Protein AF-A0A1L7LM04-F1 (afdb_monomer)

InterPro domains:
  IPR011664 Abortive infection system protein AbiD/AbiF-like [PF07751] (41-136)

Radius of gyration: 25.48 Å; Cα contacts (8 Å, |Δi|>4): 102; chains: 1; bounding box: 63×47×63 Å

pLDDT: mean 82.54, std 14.9, range [36.03, 97.0]

Structure (mmCIF, N/CA/C/O backbone):
data_AF-A0A1L7LM04-F1
#
_entry.id   AF-A0A1L7LM04-F1
#
loop_
_atom_site.group_PDB
_atom_site.id
_atom_site.type_symbol
_atom_site.label_atom_id
_atom_site.label_alt_id
_atom_site.label_comp_id
_atom_site.label_asym_id
_atom_site.label_entity_id
_atom_site.label_seq_id
_atom_site.pdbx_PDB_ins_code
_atom_site.Cartn_x
_atom_site.Cartn_y
_atom_site.Cartn_z
_atom_site.occupancy
_atom_site.B_iso_or_equiv
_atom_site.auth_seq_id
_atom_site.auth_comp_id
_atom_site.auth_asym_id
_atom_site.auth_atom_id
_atom_site.pdbx_PDB_model_num
ATOM 1 N N . MET A 1 1 ? -11.039 36.837 11.132 1.00 36.03 1 MET A N 1
ATOM 2 C CA . MET A 1 1 ? -10.285 35.702 11.706 1.00 36.03 1 MET A CA 1
ATOM 3 C C . MET A 1 1 ? -10.545 34.476 10.848 1.00 36.03 1 MET A C 1
ATOM 5 O O . MET A 1 1 ? -11.698 34.088 10.719 1.00 36.03 1 MET A O 1
ATOM 9 N N . ARG A 1 2 ? -9.521 33.921 10.189 1.00 37.16 2 ARG A N 1
ATOM 10 C CA . ARG A 1 2 ? -9.636 32.608 9.537 1.00 37.16 2 ARG A CA 1
ATOM 11 C C . ARG A 1 2 ? -9.639 31.573 10.662 1.00 37.16 2 ARG A C 1
ATOM 13 O O . ARG A 1 2 ? -8.704 31.581 11.455 1.00 37.16 2 ARG A O 1
ATOM 20 N N . GLN A 1 3 ? -10.694 30.768 10.778 1.00 43.16 3 GLN A N 1
ATOM 21 C CA . GLN A 1 3 ? -10.672 29.603 11.661 1.00 43.16 3 GLN A CA 1
ATOM 22 C C . GLN A 1 3 ? -9.529 28.705 11.190 1.00 43.16 3 GLN A C 1
ATOM 24 O O . GLN A 1 3 ? -9.528 28.260 10.040 1.00 43.16 3 GLN A O 1
ATOM 29 N N . ASP A 1 4 ? -8.532 28.517 12.050 1.00 47.06 4 ASP A N 1
ATOM 30 C CA . ASP A 1 4 ? -7.515 27.499 11.851 1.00 47.06 4 ASP A CA 1
ATOM 31 C C . ASP A 1 4 ? -8.221 26.142 11.900 1.00 47.06 4 ASP A C 1
ATOM 33 O O . ASP A 1 4 ? -8.680 25.687 12.942 1.00 47.06 4 ASP A O 1
ATOM 37 N N . ASN A 1 5 ? -8.404 25.554 10.723 1.00 52.97 5 ASN A N 1
ATOM 38 C CA . ASN A 1 5 ? -9.072 24.274 10.522 1.00 52.97 5 ASN A CA 1
ATOM 39 C C . ASN A 1 5 ? -8.042 23.131 10.605 1.00 52.97 5 ASN A C 1
ATOM 41 O O . ASN A 1 5 ? -8.142 22.134 9.882 1.00 52.97 5 ASN A O 1
ATOM 45 N N . SER A 1 6 ? -7.003 23.297 11.433 1.00 57.44 6 SER A N 1
ATOM 46 C CA . SER A 1 6 ? -6.011 22.265 11.698 1.00 57.44 6 SER A CA 1
ATOM 47 C C . SER A 1 6 ? -6.709 21.117 12.432 1.00 57.44 6 SER A C 1
ATOM 49 O O . SER A 1 6 ? -7.033 21.178 13.615 1.00 57.44 6 SER A O 1
ATOM 51 N N . LYS A 1 7 ? -7.040 20.051 11.691 1.00 58.41 7 LYS A N 1
ATOM 52 C CA . LYS A 1 7 ? -7.553 18.817 12.293 1.00 58.41 7 LYS A CA 1
ATOM 53 C C . LYS A 1 7 ? -6.490 18.297 13.255 1.00 58.41 7 LYS A C 1
ATOM 55 O O . LYS A 1 7 ? -5.449 17.818 12.812 1.00 58.41 7 LYS A O 1
ATOM 60 N N . GLU A 1 8 ? -6.776 18.406 14.547 1.00 71.44 8 GLU A N 1
ATOM 61 C CA . GLU A 1 8 ? -5.930 17.904 15.625 1.00 71.44 8 GLU A CA 1
ATOM 62 C C . GLU A 1 8 ? -5.569 16.430 15.377 1.00 71.44 8 GLU A C 1
ATOM 64 O O . GLU A 1 8 ? -6.428 15.621 14.997 1.00 71.44 8 GLU A O 1
ATOM 69 N N . LEU A 1 9 ? -4.294 16.079 15.576 1.00 74.56 9 LEU A N 1
ATOM 70 C CA . LEU A 1 9 ? -3.850 14.693 15.499 1.00 74.56 9 LEU A CA 1
ATOM 71 C C . LEU A 1 9 ? -4.550 13.910 16.616 1.00 74.56 9 LEU A C 1
ATOM 73 O O . LEU A 1 9 ? -4.388 14.198 17.800 1.00 74.56 9 LEU A O 1
ATOM 77 N N . LEU A 1 10 ? -5.372 12.937 16.239 1.00 82.75 10 LEU A N 1
ATOM 78 C CA . LEU A 1 10 ? -6.144 12.167 17.207 1.00 82.75 10 LEU A CA 1
ATOM 79 C C . LEU A 1 10 ? -5.242 11.136 17.880 1.00 82.75 10 LEU A C 1
ATOM 81 O O . LEU A 1 10 ? -4.487 10.434 17.207 1.00 82.75 10 LEU A O 1
ATOM 85 N N . SER A 1 11 ? -5.365 11.013 19.201 1.00 90.50 11 SER A N 1
ATOM 86 C CA . SER A 1 11 ? -4.754 9.909 19.939 1.00 90.50 11 SER A CA 1
ATOM 87 C C . SER A 1 11 ? -5.371 8.573 19.520 1.00 90.50 11 SER A C 1
ATOM 89 O O . SER A 1 11 ? -6.517 8.522 19.068 1.00 90.50 11 SER A O 1
ATOM 91 N N . TYR A 1 12 ? -4.647 7.468 19.719 1.00 91.00 12 TYR A N 1
ATOM 92 C CA . TYR A 1 12 ? -5.181 6.137 19.415 1.00 91.00 12 TYR A CA 1
ATOM 93 C C . TYR A 1 12 ? -6.468 5.824 20.191 1.00 91.00 12 TYR A C 1
ATOM 95 O O . TYR A 1 12 ? -7.359 5.197 19.634 1.00 91.00 12 TYR A O 1
ATOM 103 N N . ASN A 1 13 ? -6.629 6.338 21.416 1.00 92.88 13 ASN A N 1
ATOM 104 C CA . ASN A 1 13 ? -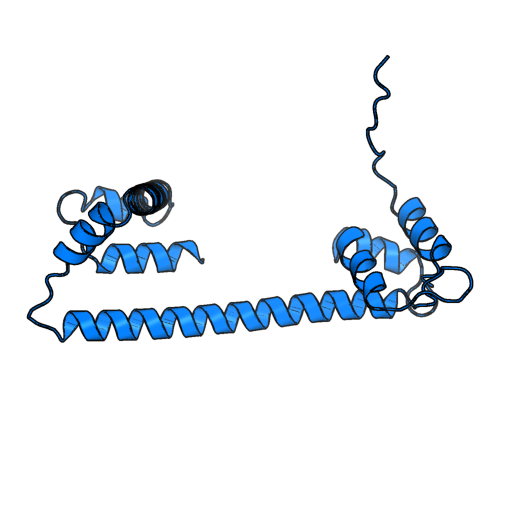7.893 6.238 22.158 1.00 92.88 13 ASN A CA 1
ATOM 105 C C . ASN A 1 13 ? -9.050 6.908 21.399 1.00 92.88 13 ASN A C 1
ATOM 107 O O . ASN A 1 13 ? -10.040 6.247 21.105 1.00 92.88 13 ASN A O 1
ATOM 111 N N . LYS A 1 14 ? -8.873 8.167 20.964 1.00 93.69 14 LYS A N 1
ATOM 112 C CA . LYS A 1 14 ? -9.876 8.884 20.155 1.00 93.69 14 LYS A CA 1
ATOM 113 C C . LYS A 1 14 ? -10.166 8.173 18.823 1.00 93.69 14 LYS A C 1
ATOM 115 O O . LYS A 1 14 ? -11.244 8.335 18.255 1.00 93.69 14 LYS A O 1
ATOM 120 N N . LEU A 1 15 ? -9.198 7.439 18.267 1.00 93.62 15 LEU A N 1
ATOM 121 C CA . LEU A 1 15 ? -9.395 6.660 17.041 1.00 93.62 15 LEU A CA 1
ATOM 122 C C . LEU A 1 15 ? -10.243 5.410 17.285 1.00 93.62 15 LEU A C 1
ATOM 124 O O . LEU A 1 15 ? -11.121 5.139 16.474 1.00 93.62 15 LEU A O 1
ATOM 128 N N . ILE A 1 16 ? -10.016 4.696 18.388 1.00 95.62 16 ILE A N 1
ATOM 129 C CA . ILE A 1 16 ? -10.835 3.547 18.796 1.00 95.62 16 ILE A CA 1
ATOM 130 C C . ILE A 1 16 ? -12.274 3.982 19.085 1.00 95.62 16 ILE A C 1
ATOM 132 O O . ILE A 1 16 ? -13.193 3.413 18.505 1.00 95.62 16 ILE A O 1
ATOM 136 N N . GLU A 1 17 ? -12.467 5.058 19.854 1.00 95.00 17 GLU A N 1
ATOM 137 C CA . GLU A 1 17 ? -13.794 5.640 20.124 1.00 95.00 17 GLU A CA 1
ATOM 138 C C . GLU A 1 17 ? -14.541 5.956 18.820 1.00 95.00 17 GLU A C 1
ATOM 140 O O . GLU A 1 17 ? -15.685 5.558 18.626 1.00 95.00 17 GLU A O 1
ATOM 145 N N . LYS A 1 18 ? -13.860 6.579 17.849 1.00 94.19 18 LYS A N 1
ATOM 146 C CA . LYS A 1 18 ? -14.455 6.861 16.534 1.00 94.19 18 LYS A CA 1
ATOM 147 C C . LYS A 1 18 ? -14.845 5.618 15.747 1.00 94.19 18 LYS A C 1
ATOM 149 O O . LYS A 1 18 ? -15.742 5.703 14.909 1.00 94.19 18 LYS A O 1
ATOM 154 N N . MET A 1 19 ? -14.126 4.512 15.920 1.00 94.94 19 MET A N 1
ATOM 155 C CA . MET A 1 19 ? -14.458 3.242 15.274 1.00 94.94 19 MET A CA 1
ATOM 156 C C . MET A 1 19 ? -15.700 2.635 15.926 1.00 94.94 19 MET A C 1
ATOM 158 O O . MET A 1 19 ? -16.622 2.252 15.204 1.00 94.94 19 MET A O 1
ATOM 162 N N . ASP A 1 20 ? -15.777 2.654 17.252 1.00 95.56 20 ASP A N 1
ATOM 163 C CA . ASP A 1 20 ? -16.944 2.167 17.988 1.00 95.56 20 ASP A CA 1
ATOM 164 C C . ASP A 1 20 ? -18.208 2.999 17.693 1.00 95.56 20 ASP A C 1
ATOM 166 O O . ASP A 1 20 ? -19.266 2.457 17.349 1.00 95.56 20 ASP A O 1
ATOM 170 N N . ASP A 1 21 ? -18.078 4.331 17.645 1.00 95.25 21 ASP A N 1
ATOM 171 C CA . ASP A 1 21 ? -19.168 5.260 17.319 1.00 95.25 21 ASP A CA 1
ATOM 172 C C . ASP A 1 21 ? -19.854 4.922 15.988 1.00 95.25 21 ASP A C 1
ATOM 174 O O . ASP A 1 21 ? -21.085 4.974 15.867 1.00 95.25 21 ASP A O 1
ATOM 178 N N . ILE A 1 22 ? -19.068 4.525 14.982 1.00 94.88 22 ILE A N 1
ATOM 179 C CA . ILE A 1 22 ? -19.571 4.159 13.651 1.00 94.88 22 ILE A CA 1
ATOM 180 C C . ILE A 1 22 ? -19.952 2.676 13.530 1.00 94.88 22 ILE A C 1
ATOM 182 O O . ILE A 1 22 ? -20.340 2.236 12.445 1.00 94.88 22 ILE A O 1
ATOM 186 N N . GLY A 1 23 ? -19.898 1.919 14.627 1.00 96.00 23 GLY A N 1
ATOM 187 C CA . GLY A 1 23 ? -20.281 0.511 14.707 1.00 96.00 23 GLY A CA 1
ATOM 188 C C . GLY A 1 23 ? -19.210 -0.447 14.206 1.00 96.00 23 GLY A C 1
ATOM 189 O O . GLY A 1 23 ? -19.539 -1.382 13.475 1.00 96.00 23 GLY A O 1
ATOM 190 N N . ILE A 1 24 ? -17.948 -0.185 14.540 1.00 97.00 24 ILE A N 1
ATOM 191 C CA . ILE A 1 24 ? -16.858 -1.152 14.420 1.00 97.00 24 ILE A CA 1
ATOM 192 C C . ILE A 1 24 ? -16.545 -1.667 15.822 1.00 97.00 24 ILE A C 1
ATOM 194 O O . ILE A 1 24 ? -16.138 -0.889 16.677 1.00 97.00 24 ILE A O 1
ATOM 198 N N . PHE A 1 25 ? -16.725 -2.963 16.042 1.00 96.81 25 PHE A N 1
ATOM 199 C CA . PHE A 1 25 ? -16.583 -3.579 17.357 1.00 96.81 25 PHE A CA 1
ATOM 200 C C . 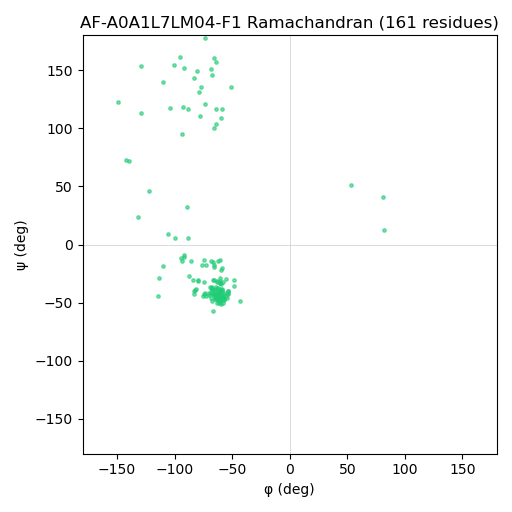PHE A 1 25 ? -15.197 -4.186 17.577 1.00 96.81 25 PHE A C 1
ATOM 202 O O . PHE A 1 25 ? -14.466 -4.480 16.631 1.00 96.81 25 PHE A O 1
ATOM 209 N N . PHE A 1 26 ? -14.868 -4.403 18.848 1.00 96.69 26 PHE A N 1
ATOM 210 C CA . PHE A 1 26 ? -13.578 -4.908 19.319 1.00 96.69 26 PHE A CA 1
ATOM 211 C C . PHE A 1 26 ? -13.751 -6.197 20.137 1.00 96.69 26 PHE A C 1
ATOM 213 O O . PHE A 1 26 ? -13.221 -6.312 21.240 1.00 96.69 26 PHE A O 1
ATOM 220 N N . LYS A 1 27 ? -14.554 -7.154 19.641 1.00 95.06 27 LYS A N 1
ATOM 221 C CA . LYS A 1 27 ? -14.850 -8.392 20.390 1.00 95.06 27 LYS A CA 1
ATOM 222 C C . LYS A 1 27 ? -13.763 -9.450 20.228 1.00 95.06 27 LYS A C 1
ATOM 224 O O . LYS A 1 27 ? -13.372 -10.072 21.206 1.00 95.06 27 LYS 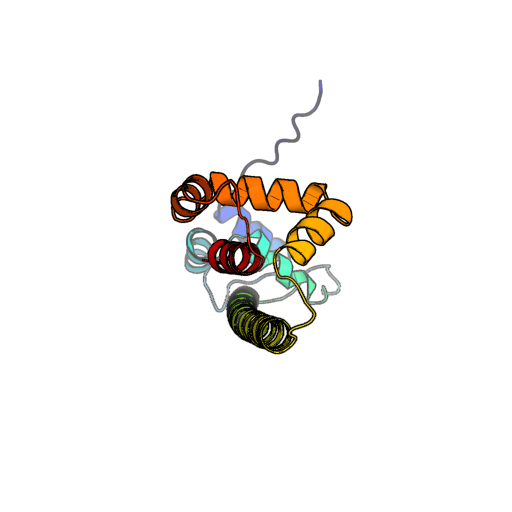A O 1
ATOM 229 N N . GLU A 1 28 ? -13.274 -9.624 19.002 1.00 93.88 28 GLU A N 1
ATOM 230 C CA . GLU A 1 28 ? -12.234 -10.612 18.663 1.00 93.88 28 GLU A CA 1
ATOM 231 C C . GLU A 1 28 ? -10.810 -10.068 18.856 1.00 93.88 28 GLU A C 1
ATOM 233 O O . GLU A 1 28 ? -9.862 -10.811 19.098 1.00 93.88 28 GLU A O 1
ATOM 238 N N . VAL A 1 29 ? -10.654 -8.750 18.733 1.00 93.94 29 VAL A N 1
ATOM 239 C CA . VAL A 1 29 ? -9.403 -8.025 18.970 1.00 93.94 29 VAL A CA 1
ATOM 240 C C . VAL A 1 29 ? -9.735 -6.892 19.919 1.00 93.94 29 VAL A C 1
ATOM 242 O O . VAL A 1 29 ? -10.471 -5.981 19.542 1.00 93.94 29 VAL A O 1
ATOM 245 N N . ASP A 1 30 ? -9.196 -6.959 21.133 1.00 95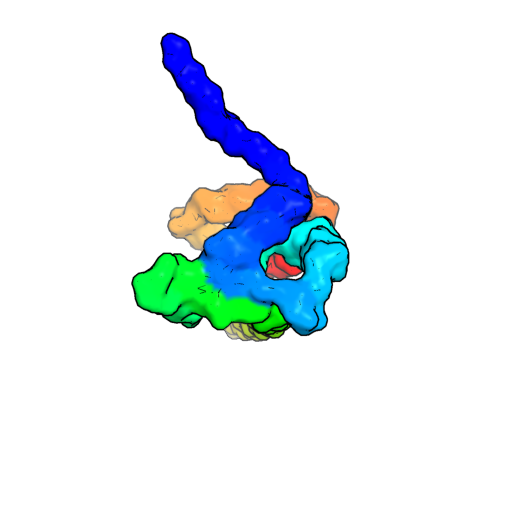.25 30 ASP A N 1
ATOM 246 C CA . ASP A 1 30 ? -9.438 -5.952 22.158 1.00 95.25 30 ASP A CA 1
ATOM 247 C C . ASP A 1 30 ? -8.850 -4.585 21.769 1.00 95.25 30 ASP A C 1
ATOM 249 O O . ASP A 1 30 ? -7.956 -4.469 20.923 1.00 95.25 30 ASP A O 1
ATOM 253 N N . GLU A 1 31 ? -9.334 -3.525 22.415 1.00 94.81 31 GLU A N 1
ATOM 254 C CA . GLU A 1 31 ? -8.916 -2.159 22.107 1.00 94.81 31 GLU A CA 1
ATOM 255 C C . GLU A 1 31 ? -7.417 -1.905 22.304 1.00 94.81 31 GLU A C 1
ATOM 257 O O . GLU A 1 31 ? -6.845 -1.084 21.588 1.00 94.81 31 GLU A O 1
ATOM 262 N N . SER A 1 32 ? -6.767 -2.561 23.271 1.00 94.62 32 SER A N 1
ATOM 263 C CA . SER A 1 32 ? -5.329 -2.395 23.512 1.00 94.62 32 SER A CA 1
ATOM 264 C C . SER A 1 32 ? -4.539 -2.966 22.339 1.00 94.62 32 SER A C 1
ATOM 266 O O . SER A 1 32 ? -3.716 -2.273 21.734 1.00 94.62 32 SER A O 1
ATOM 268 N N . THR A 1 33 ? -4.878 -4.189 21.932 1.00 94.19 33 THR A N 1
ATOM 269 C CA . THR A 1 33 ? -4.297 -4.842 20.758 1.00 94.19 33 THR A CA 1
ATOM 270 C C . THR A 1 33 ? -4.582 -4.048 19.479 1.00 94.19 33 THR A C 1
ATOM 272 O O . THR A 1 33 ? -3.685 -3.851 18.653 1.00 94.19 33 THR A O 1
ATOM 275 N N . ALA A 1 34 ? -5.797 -3.518 19.320 1.00 94.50 34 ALA A N 1
ATOM 276 C CA . ALA A 1 34 ? -6.152 -2.674 18.184 1.00 94.50 34 ALA A CA 1
ATOM 277 C C . ALA A 1 34 ? -5.316 -1.384 18.133 1.00 94.50 34 ALA A C 1
ATOM 279 O O . ALA A 1 34 ? -4.853 -1.006 17.057 1.00 94.50 34 ALA A O 1
ATOM 280 N N . LYS A 1 35 ? -5.044 -0.733 19.274 1.00 94.12 35 LYS A N 1
ATOM 281 C CA . LYS A 1 35 ? -4.161 0.449 19.339 1.00 94.12 35 LYS A CA 1
ATOM 282 C C . LYS A 1 35 ? -2.741 0.112 18.884 1.00 94.12 35 LYS A C 1
ATOM 284 O O . LYS A 1 35 ? -2.192 0.853 18.071 1.00 94.12 35 LYS A O 1
ATOM 289 N N . SER A 1 36 ? -2.178 -1.017 19.323 1.00 92.62 36 SER A N 1
ATOM 290 C CA . SER A 1 36 ? -0.863 -1.482 18.853 1.00 92.62 36 SER A CA 1
ATOM 291 C C . SER A 1 36 ? -0.855 -1.756 17.347 1.00 92.62 36 SER A C 1
ATOM 293 O O . SER A 1 36 ? 0.053 -1.322 16.641 1.00 92.62 36 SER A O 1
ATOM 295 N N . ILE A 1 37 ? -1.902 -2.397 16.815 1.00 91.81 37 ILE A N 1
ATOM 296 C CA . ILE A 1 37 ? -2.053 -2.613 15.367 1.00 91.81 37 ILE A CA 1
ATOM 297 C C . ILE A 1 37 ? -2.075 -1.279 14.611 1.00 91.81 37 ILE A C 1
ATOM 299 O O . ILE A 1 37 ? -1.402 -1.148 13.584 1.00 91.81 37 ILE A O 1
ATOM 303 N N . LEU A 1 38 ? -2.819 -0.296 15.124 1.00 90.88 38 LEU A N 1
ATOM 304 C CA . LEU A 1 38 ? -2.939 1.033 14.527 1.00 90.88 38 LEU A CA 1
ATOM 305 C C . LEU A 1 38 ? -1.627 1.826 14.545 1.00 90.88 38 LEU A C 1
ATOM 307 O O . LEU A 1 38 ? -1.401 2.644 13.651 1.00 90.88 38 LEU A O 1
ATOM 311 N N . ALA A 1 39 ? -0.786 1.588 15.551 1.00 86.81 39 ALA A N 1
ATOM 312 C CA . ALA A 1 39 ? 0.491 2.264 15.729 1.00 86.81 39 ALA A CA 1
ATOM 313 C C . ALA A 1 39 ? 1.626 1.643 14.907 1.00 86.81 39 ALA A C 1
ATOM 315 O O . ALA A 1 39 ? 2.450 2.366 14.352 1.00 86.81 39 ALA A O 1
ATOM 316 N N . GLU A 1 40 ? 1.669 0.314 14.822 1.00 82.19 40 GLU A N 1
ATOM 317 C CA . GLU A 1 40 ? 2.864 -0.405 14.367 1.00 82.19 40 GLU A CA 1
ATOM 318 C C . GLU A 1 40 ? 2.677 -1.121 13.029 1.00 82.19 40 GLU A C 1
ATOM 320 O O . GLU A 1 40 ? 3.643 -1.318 12.295 1.00 82.19 40 GLU A O 1
ATOM 325 N N . LYS A 1 41 ? 1.448 -1.542 12.703 1.00 74.19 41 LYS A N 1
ATOM 326 C CA . LYS A 1 41 ? 1.199 -2.475 11.588 1.00 74.19 41 LYS A CA 1
ATOM 327 C C . LYS A 1 41 ? 0.412 -1.851 10.447 1.00 74.19 41 LYS A C 1
ATOM 329 O O . LYS A 1 41 ? 0.740 -2.058 9.283 1.00 74.19 41 LYS A O 1
ATOM 334 N N . ASN A 1 42 ? -0.642 -1.102 10.757 1.00 75.31 42 ASN A N 1
ATOM 335 C CA . ASN A 1 42 ? -1.490 -0.463 9.757 1.00 75.31 42 ASN A CA 1
ATOM 336 C C . ASN A 1 42 ? -2.070 0.837 10.307 1.00 75.31 42 ASN A C 1
ATOM 338 O O . ASN A 1 42 ? -2.820 0.820 11.273 1.00 75.31 42 ASN A O 1
ATOM 342 N N . TYR A 1 43 ? -1.829 1.958 9.635 1.00 82.06 43 TYR A N 1
ATOM 343 C CA . TYR A 1 43 ? -2.400 3.232 10.064 1.00 82.06 43 TYR A CA 1
ATOM 344 C C . TYR A 1 43 ? -3.929 3.259 9.900 1.00 82.06 43 TYR A C 1
ATOM 346 O O . TYR A 1 43 ? -4.496 2.725 8.940 1.00 82.06 43 TYR A O 1
ATOM 354 N N . TYR A 1 44 ? -4.596 3.959 10.820 1.00 87.50 44 TYR A N 1
ATOM 355 C CA . TYR A 1 44 ? -6.056 4.062 10.929 1.00 87.50 44 TYR A CA 1
ATOM 356 C C . TYR A 1 44 ? -6.795 4.258 9.605 1.00 87.50 44 TYR A C 1
ATOM 358 O O . TYR A 1 44 ? -7.754 3.543 9.322 1.00 87.50 44 TYR A O 1
ATOM 366 N N . TYR A 1 45 ? -6.359 5.201 8.769 1.00 86.50 45 TYR A N 1
ATOM 367 C CA . TYR A 1 45 ? -7.076 5.518 7.534 1.00 86.50 45 TYR A CA 1
ATOM 368 C C . TYR A 1 45 ? -7.129 4.342 6.553 1.00 86.50 45 TYR A C 1
ATOM 370 O O . TYR A 1 45 ? -8.135 4.203 5.857 1.00 86.50 45 TYR A O 1
ATOM 378 N N . LYS A 1 46 ? -6.099 3.483 6.524 1.00 89.25 46 LYS A N 1
ATOM 379 C CA . LYS A 1 46 ? -6.094 2.276 5.692 1.00 89.25 46 LYS A CA 1
ATOM 380 C C . LYS A 1 46 ? -7.143 1.285 6.190 1.00 89.25 46 LYS A C 1
ATOM 382 O O . LYS A 1 46 ? -8.062 0.975 5.439 1.00 89.25 46 LYS A O 1
ATOM 387 N N . ILE A 1 47 ? -7.068 0.869 7.458 1.00 92.56 47 ILE A N 1
ATOM 388 C CA . ILE A 1 47 ? -8.024 -0.087 8.051 1.00 92.56 47 ILE A CA 1
ATOM 389 C C . ILE A 1 47 ? -9.451 0.446 7.946 1.00 92.56 47 ILE A C 1
ATOM 391 O O . ILE A 1 47 ? -10.343 -0.222 7.426 1.00 92.56 47 ILE A O 1
ATOM 395 N N . ALA A 1 48 ? -9.667 1.688 8.378 1.00 91.12 48 ALA A N 1
ATOM 396 C CA . ALA A 1 48 ? -10.989 2.280 8.375 1.00 91.12 48 ALA A CA 1
ATOM 397 C C . ALA A 1 48 ? -11.563 2.354 6.954 1.00 91.12 48 ALA A C 1
ATOM 399 O O . ALA A 1 48 ? -12.778 2.272 6.810 1.00 91.12 48 ALA A O 1
ATOM 400 N N . SER A 1 49 ? -10.759 2.516 5.896 1.00 93.44 49 SER A N 1
ATOM 401 C CA . SER A 1 49 ? -11.277 2.604 4.522 1.00 93.44 49 SER A CA 1
ATOM 402 C C . SER A 1 49 ? -12.057 1.359 4.083 1.00 93.44 49 SER A C 1
ATOM 404 O O . SER A 1 49 ? -13.079 1.511 3.410 1.00 93.44 49 SER A O 1
ATOM 406 N N . PHE A 1 50 ? -11.664 0.168 4.550 1.00 95.12 50 PHE A N 1
ATOM 407 C CA . PHE A 1 50 ? -12.310 -1.101 4.206 1.00 95.12 50 PHE A CA 1
ATOM 408 C C . PHE A 1 50 ? -13.739 -1.215 4.739 1.00 95.12 50 PHE A C 1
ATOM 410 O O . PHE A 1 50 ? -14.541 -1.944 4.165 1.00 95.12 50 PHE A O 1
ATOM 417 N N . ARG A 1 51 ? -14.123 -0.416 5.746 1.00 95.31 51 ARG A N 1
ATOM 418 C CA . ARG A 1 51 ? -15.517 -0.353 6.222 1.00 95.31 51 ARG A CA 1
ATOM 419 C C . ARG A 1 51 ? -16.507 -0.013 5.105 1.00 95.31 51 ARG A C 1
ATOM 421 O O . ARG A 1 51 ? -17.650 -0.439 5.151 1.00 95.31 51 ARG A O 1
ATOM 428 N N . LYS A 1 52 ? -16.064 0.741 4.088 1.00 94.25 52 LYS A N 1
ATOM 429 C CA . LYS A 1 52 ? -16.891 1.145 2.940 1.00 94.25 52 LYS A CA 1
ATOM 430 C C . LYS A 1 52 ? -17.305 -0.030 2.050 1.00 94.25 52 LYS A C 1
ATOM 432 O O . LYS A 1 52 ? -18.189 0.149 1.222 1.00 94.25 52 LYS A O 1
ATOM 437 N N . LEU A 1 53 ? -16.667 -1.192 2.202 1.00 94.44 53 LEU A N 1
ATOM 438 C CA . LEU A 1 53 ? -17.048 -2.426 1.514 1.00 94.44 53 LEU A CA 1
ATOM 439 C C . LEU A 1 53 ? -18.313 -3.057 2.109 1.00 94.44 53 LEU A C 1
ATOM 441 O O . LEU A 1 53 ? -18.905 -3.933 1.488 1.00 94.44 53 LEU A O 1
ATOM 445 N N . PHE A 1 54 ? -18.731 -2.606 3.292 1.00 95.62 54 PHE A N 1
ATOM 446 C CA . PHE A 1 54 ? -19.887 -3.129 4.002 1.00 95.62 54 PHE A CA 1
ATOM 447 C C . PHE A 1 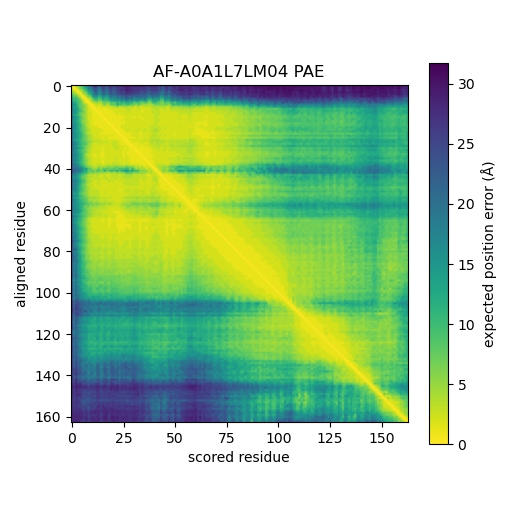54 ? -21.020 -2.097 4.016 1.00 95.62 54 PHE A C 1
ATOM 449 O O . PHE A 1 54 ? -20.769 -0.896 4.186 1.00 95.62 54 PHE A O 1
ATOM 456 N N . PRO A 1 55 ? -22.278 -2.537 3.844 1.00 94.81 55 PRO A N 1
ATOM 457 C CA . PRO A 1 55 ? -23.423 -1.650 3.957 1.00 94.81 55 PRO A CA 1
ATOM 458 C C . PRO A 1 55 ? -23.600 -1.184 5.404 1.00 94.81 55 PRO A C 1
ATOM 460 O O . PRO A 1 55 ? -23.276 -1.889 6.358 1.00 94.81 55 PRO A O 1
ATOM 463 N N . LYS A 1 56 ? -24.161 0.013 5.567 1.00 96.06 56 LYS A N 1
ATOM 464 C CA . LYS A 1 56 ? -24.618 0.493 6.873 1.00 96.06 56 LYS A CA 1
ATOM 465 C C . LYS A 1 56 ? -25.986 -0.101 7.206 1.00 96.06 56 LYS A C 1
ATOM 467 O O . LYS A 1 56 ? -26.799 -0.324 6.312 1.00 96.06 56 LYS A O 1
ATOM 472 N N . ASN A 1 57 ? -26.253 -0.295 8.492 1.00 93.88 57 ASN A N 1
ATOM 473 C CA . ASN A 1 57 ? -27.568 -0.663 9.002 1.00 93.88 57 ASN A CA 1
ATOM 474 C C . ASN A 1 57 ? -28.557 0.522 8.952 1.00 93.88 57 ASN A C 1
ATOM 476 O O . ASN A 1 57 ? -28.195 1.645 8.591 1.00 93.88 57 ASN A O 1
ATOM 480 N N . SER A 1 58 ? -29.806 0.281 9.358 1.00 93.62 58 SER A N 1
ATOM 481 C CA . SER A 1 58 ? -30.889 1.281 9.380 1.00 93.62 58 SER A CA 1
ATOM 482 C C . SER A 1 58 ? -30.604 2.513 10.250 1.00 93.62 58 SER A C 1
ATOM 484 O O . SER A 1 58 ? -31.206 3.560 10.034 1.00 93.62 58 SER A O 1
ATOM 486 N N . VAL A 1 59 ? -29.666 2.416 11.197 1.00 93.06 59 VAL A N 1
ATOM 487 C CA . VAL A 1 59 ? -29.241 3.507 12.096 1.00 93.06 59 VAL A CA 1
ATOM 488 C C . VAL A 1 59 ? -27.934 4.163 11.605 1.00 93.06 59 VAL A C 1
ATOM 490 O O . VAL A 1 59 ? -27.360 5.025 12.262 1.00 93.06 59 VAL A O 1
ATOM 493 N N . GLY A 1 60 ? -27.434 3.778 10.425 1.00 93.50 60 GLY A N 1
ATOM 494 C CA . GLY A 1 60 ? -26.263 4.389 9.793 1.00 93.50 60 GLY A CA 1
ATOM 495 C C . GLY A 1 60 ? -24.897 3.890 10.289 1.00 93.50 60 GLY A C 1
ATOM 496 O O . GLY A 1 60 ? -23.882 4.509 9.943 1.00 93.50 60 GLY A O 1
ATOM 497 N N . LYS A 1 61 ? -24.851 2.785 11.048 1.00 95.69 61 LYS A N 1
ATOM 498 C CA . LYS A 1 61 ? -23.628 2.141 11.574 1.00 95.69 61 LYS A CA 1
ATOM 499 C C . LYS A 1 61 ? -23.218 0.912 10.751 1.00 95.69 61 LYS A C 1
ATOM 501 O O . LYS A 1 61 ? -24.068 0.296 10.120 1.00 95.69 61 LYS A O 1
ATOM 506 N N . TYR A 1 62 ? -21.935 0.546 10.754 1.00 94.75 62 TYR A N 1
ATOM 507 C CA . TYR A 1 62 ? -21.411 -0.557 9.929 1.00 94.75 62 TYR A CA 1
ATOM 508 C C . TYR A 1 62 ? -21.674 -1.958 10.510 1.00 94.75 62 TYR A C 1
ATOM 510 O O . TYR A 1 62 ? -21.870 -2.886 9.737 1.00 94.75 62 TYR A O 1
ATOM 518 N N . ASN A 1 63 ? -21.745 -2.111 11.838 1.00 95.25 63 ASN A N 1
ATOM 519 C CA . ASN A 1 63 ? -21.961 -3.394 12.525 1.00 95.25 63 ASN A CA 1
ATOM 520 C C . ASN A 1 63 ? -20.962 -4.490 12.094 1.00 95.25 63 ASN A C 1
ATOM 522 O O . ASN A 1 63 ? -21.358 -5.586 11.701 1.00 95.25 63 ASN A O 1
ATOM 526 N N . ILE A 1 64 ? -19.668 -4.171 12.142 1.00 95.75 64 ILE A N 1
ATOM 527 C CA . ILE A 1 64 ? -18.573 -5.056 11.713 1.00 95.75 64 ILE A CA 1
ATOM 528 C C . ILE A 1 64 ? -17.504 -5.172 12.799 1.00 95.75 64 ILE A C 1
ATOM 530 O O . ILE A 1 64 ? -17.322 -4.250 13.585 1.00 95.75 64 ILE A O 1
ATOM 534 N N . GLU A 1 65 ? -16.765 -6.277 12.831 1.00 96.88 65 GLU A N 1
ATOM 535 C CA . GLU A 1 65 ? -15.645 -6.458 13.764 1.00 96.88 65 GLU A CA 1
ATOM 536 C C . GLU A 1 65 ? -14.357 -5.812 13.228 1.00 96.88 65 GLU A C 1
ATOM 538 O O . GLU A 1 65 ? -14.060 -5.869 12.030 1.00 96.88 65 GLU A O 1
ATOM 543 N N . PHE A 1 66 ? -13.547 -5.236 14.118 1.00 97.00 66 PHE A N 1
ATOM 544 C CA . PHE A 1 66 ? -12.231 -4.685 13.787 1.00 97.00 66 PHE A CA 1
ATOM 545 C C . PHE A 1 66 ? -11.304 -5.748 13.187 1.00 97.00 66 PHE A C 1
ATOM 547 O O . PHE A 1 66 ? -10.583 -5.458 12.231 1.00 97.00 66 PHE A O 1
ATOM 554 N N . ALA A 1 67 ? -11.364 -6.983 13.699 1.00 96.12 67 ALA A N 1
ATOM 555 C CA . ALA A 1 67 ? -10.582 -8.114 13.201 1.00 96.12 67 ALA A CA 1
ATOM 556 C C . ALA A 1 67 ? -10.770 -8.324 11.689 1.00 96.12 67 ALA A C 1
ATOM 558 O O . ALA A 1 67 ? -9.793 -8.448 10.959 1.00 96.12 67 ALA A O 1
ATOM 559 N N . LEU A 1 68 ? -12.009 -8.219 11.195 1.00 96.50 68 LEU A N 1
ATOM 560 C CA . LEU A 1 68 ? -12.315 -8.345 9.768 1.00 96.50 68 LEU A CA 1
ATOM 561 C C . LEU A 1 68 ? -11.642 -7.247 8.931 1.00 96.50 68 LEU A C 1
ATOM 563 O O . LEU A 1 68 ? -11.113 -7.507 7.851 1.00 96.50 68 LEU A O 1
ATOM 567 N N . LEU A 1 69 ? -11.643 -6.004 9.421 1.00 96.12 69 LEU A N 1
ATOM 568 C CA . LEU A 1 69 ? -10.978 -4.894 8.733 1.00 96.12 69 LEU A CA 1
ATOM 569 C C . LEU A 1 69 ? -9.454 -5.055 8.736 1.00 96.12 69 LEU A C 1
ATOM 571 O O . LEU A 1 69 ? -8.786 -4.704 7.759 1.00 96.12 69 LEU A O 1
ATOM 575 N N . TYR A 1 70 ? -8.904 -5.581 9.829 1.00 95.12 70 TYR A N 1
ATOM 576 C CA . TYR A 1 70 ? -7.486 -5.891 9.937 1.00 95.12 70 TYR A CA 1
ATOM 577 C C . TYR A 1 70 ? -7.079 -7.023 8.982 1.00 95.12 70 TYR A C 1
ATOM 579 O O . TYR A 1 70 ? -6.089 -6.879 8.258 1.00 95.12 70 TYR A O 1
ATOM 587 N N . ASP A 1 71 ? -7.879 -8.079 8.871 1.00 95.38 71 ASP A N 1
ATOM 588 C CA . ASP A 1 71 ? -7.648 -9.169 7.920 1.00 95.38 71 ASP A CA 1
ATOM 589 C C . ASP A 1 71 ? -7.689 -8.674 6.472 1.00 95.38 71 ASP A C 1
ATOM 591 O O . ASP A 1 71 ? -6.770 -8.947 5.697 1.00 95.38 71 ASP A O 1
ATOM 595 N N . LEU A 1 72 ? -8.675 -7.843 6.115 1.00 95.81 72 LEU A N 1
ATOM 596 C CA . LEU A 1 72 ? -8.737 -7.214 4.791 1.00 95.81 72 LEU A CA 1
ATOM 597 C C . LEU A 1 72 ? -7.494 -6.370 4.488 1.00 95.81 72 LEU A C 1
ATOM 599 O O . LEU A 1 72 ? -6.975 -6.409 3.373 1.00 95.81 72 LEU A O 1
ATOM 603 N N . SER A 1 73 ? -6.971 -5.644 5.480 1.00 93.44 73 SER A N 1
ATOM 604 C CA . SER A 1 73 ? -5.739 -4.866 5.317 1.00 93.44 73 SER A CA 1
ATOM 605 C C . SER A 1 73 ? -4.496 -5.734 5.092 1.00 93.44 73 SER A C 1
ATOM 607 O O . SER A 1 73 ? -3.569 -5.308 4.390 1.00 93.44 73 SER A O 1
ATOM 609 N N . SER A 1 74 ? -4.492 -6.943 5.660 1.00 92.50 74 SER A N 1
ATOM 610 C CA . SER A 1 74 ? -3.439 -7.941 5.483 1.00 92.50 74 SER A CA 1
ATOM 611 C C . SER A 1 74 ? -3.532 -8.593 4.105 1.00 92.50 74 SER A C 1
ATOM 613 O O . SER A 1 74 ? -2.519 -8.705 3.414 1.00 92.50 74 SER A O 1
ATOM 615 N N . ILE A 1 75 ? -4.742 -8.931 3.653 1.00 95.75 75 ILE A N 1
ATOM 616 C CA . ILE A 1 75 ? -4.995 -9.455 2.305 1.00 95.75 75 ILE A CA 1
ATOM 617 C C . ILE A 1 75 ? -4.582 -8.427 1.245 1.00 95.75 75 ILE A C 1
ATOM 619 O O . ILE A 1 75 ? -3.835 -8.764 0.330 1.00 95.75 75 ILE A O 1
ATOM 623 N N . ASP A 1 76 ? -4.983 -7.160 1.391 1.00 94.00 76 ASP A N 1
ATOM 624 C CA . ASP A 1 76 ? -4.570 -6.068 0.496 1.00 94.00 76 ASP A CA 1
ATOM 625 C C . ASP A 1 76 ? -3.039 -5.974 0.377 1.00 94.00 76 ASP A C 1
ATOM 627 O O . ASP A 1 76 ? -2.488 -5.798 -0.713 1.00 94.00 76 ASP A O 1
ATOM 631 N N . MET A 1 77 ? -2.334 -6.125 1.500 1.00 91.38 77 MET A N 1
ATOM 632 C CA . MET A 1 77 ? -0.877 -6.145 1.520 1.00 91.38 77 MET A CA 1
ATOM 633 C C . MET A 1 77 ? -0.309 -7.333 0.741 1.00 91.38 77 MET A C 1
ATOM 635 O O . MET A 1 77 ? 0.551 -7.141 -0.119 1.00 91.38 77 MET A O 1
ATOM 639 N N . GLN A 1 78 ? -0.797 -8.541 1.010 1.00 95.88 78 GLN A N 1
ATOM 640 C CA . GLN A 1 78 ? -0.328 -9.759 0.350 1.00 95.88 78 GLN A CA 1
ATOM 641 C C . GLN A 1 78 ? -0.580 -9.724 -1.161 1.00 95.88 78 GLN A C 1
ATOM 643 O O . GLN A 1 78 ? 0.326 -10.024 -1.938 1.00 95.88 78 GLN A O 1
ATOM 648 N N . VAL A 1 79 ? -1.768 -9.285 -1.585 1.00 96.69 79 VAL A N 1
ATOM 649 C CA . VAL A 1 79 ? -2.117 -9.140 -3.004 1.00 96.69 79 VAL A CA 1
ATOM 650 C C . VAL A 1 79 ? -1.196 -8.132 -3.686 1.00 96.69 79 VAL A C 1
ATOM 652 O O . VAL A 1 79 ? -0.683 -8.416 -4.765 1.00 96.69 79 VAL A O 1
ATOM 655 N N . ARG A 1 80 ? -0.910 -6.987 -3.052 1.00 95.06 80 ARG A N 1
ATOM 656 C CA . ARG A 1 80 ? 0.032 -5.996 -3.596 1.00 95.06 80 ARG A CA 1
ATOM 657 C C . ARG A 1 80 ? 1.419 -6.590 -3.822 1.00 95.06 80 ARG A C 1
ATOM 659 O O . ARG A 1 80 ? 1.997 -6.367 -4.880 1.00 95.06 80 ARG A O 1
ATOM 666 N N . TYR A 1 81 ? 1.948 -7.340 -2.857 1.00 95.75 81 TYR A N 1
ATOM 667 C CA . TYR A 1 81 ? 3.270 -7.957 -2.995 1.00 95.75 81 TYR A CA 1
ATOM 668 C C . TYR A 1 81 ? 3.294 -9.065 -4.048 1.00 95.75 81 TYR A C 1
ATOM 670 O O . TYR A 1 81 ? 4.262 -9.169 -4.800 1.00 95.75 81 TYR A O 1
ATOM 678 N N . LEU A 1 82 ? 2.221 -9.852 -4.148 1.00 96.69 82 LEU A N 1
ATOM 679 C CA . LEU A 1 82 ? 2.074 -10.850 -5.201 1.00 96.69 82 LEU A CA 1
ATOM 680 C C . LEU A 1 82 ? 2.061 -10.193 -6.587 1.00 96.69 82 LEU A C 1
ATOM 682 O O . LEU A 1 82 ? 2.838 -10.584 -7.457 1.00 96.69 82 LEU A O 1
ATOM 686 N N . LEU A 1 83 ? 1.225 -9.169 -6.773 1.00 96.62 83 LEU A N 1
ATOM 687 C CA . LEU A 1 83 ? 1.137 -8.425 -8.028 1.00 96.62 83 LEU A CA 1
ATOM 688 C C . LEU A 1 83 ? 2.464 -7.754 -8.374 1.00 96.62 83 LEU A C 1
ATOM 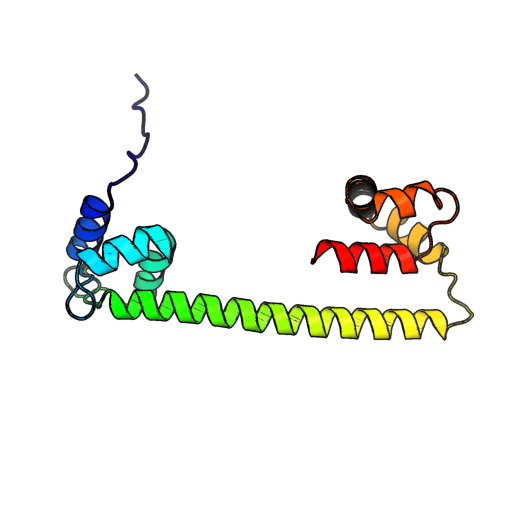690 O O . LEU A 1 83 ? 2.888 -7.829 -9.520 1.00 96.62 83 LEU A O 1
ATOM 694 N N . LEU A 1 84 ? 3.150 -7.154 -7.397 1.00 94.06 84 LEU A N 1
ATOM 695 C CA . LEU A 1 84 ? 4.461 -6.547 -7.617 1.00 94.06 84 LEU A CA 1
ATOM 696 C C . LEU A 1 84 ? 5.464 -7.575 -8.147 1.00 94.06 84 LEU A C 1
ATOM 698 O O . LEU A 1 84 ? 6.136 -7.312 -9.140 1.00 94.06 84 LEU A O 1
ATOM 702 N N . LYS A 1 85 ? 5.522 -8.766 -7.539 1.00 93.94 85 LYS A N 1
ATOM 703 C CA . LYS A 1 85 ? 6.397 -9.846 -8.006 1.00 93.94 85 LYS A CA 1
ATOM 704 C C . LYS A 1 85 ? 6.066 -10.261 -9.442 1.00 93.94 85 LYS A C 1
ATOM 706 O O . LYS A 1 85 ? 6.961 -10.334 -10.275 1.00 93.94 85 LYS A O 1
ATOM 711 N N . MET A 1 86 ? 4.783 -10.460 -9.746 1.00 95.69 86 MET A N 1
ATOM 712 C CA . MET A 1 86 ? 4.341 -10.801 -11.101 1.00 95.69 86 MET A CA 1
ATOM 713 C C . MET A 1 86 ? 4.689 -9.704 -12.113 1.00 95.69 86 MET A C 1
ATOM 715 O O . MET A 1 86 ? 5.157 -10.009 -13.206 1.00 95.69 86 MET A O 1
ATOM 719 N N . CYS A 1 87 ? 4.491 -8.433 -11.760 1.00 94.94 87 CYS A N 1
ATOM 720 C CA . CYS A 1 87 ? 4.843 -7.302 -12.612 1.00 94.94 87 CYS A CA 1
ATOM 721 C C . CYS A 1 87 ? 6.346 -7.263 -12.905 1.00 94.94 87 CYS A C 1
ATOM 723 O O . CYS A 1 87 ? 6.709 -7.072 -14.060 1.00 94.94 87 CYS A O 1
ATOM 725 N N . LEU A 1 88 ? 7.202 -7.504 -11.905 1.00 88.69 88 LEU A N 1
ATOM 726 C CA . LEU A 1 88 ? 8.657 -7.564 -12.089 1.00 88.69 88 LEU A CA 1
ATOM 727 C C . LEU A 1 88 ? 9.069 -8.714 -13.022 1.00 88.69 88 LEU A C 1
ATOM 729 O O . LEU A 1 88 ? 9.878 -8.511 -13.930 1.00 88.69 88 LEU A O 1
ATOM 733 N N . ASP A 1 89 ? 8.472 -9.898 -12.856 1.00 91.94 89 ASP A N 1
ATOM 734 C CA . ASP A 1 89 ? 8.739 -11.060 -13.714 1.00 91.94 89 ASP A CA 1
ATOM 735 C C . ASP A 1 89 ? 8.285 -10.807 -15.166 1.00 91.94 89 ASP A C 1
ATOM 737 O O . ASP A 1 89 ? 9.018 -11.085 -16.122 1.00 91.94 89 ASP A O 1
ATOM 741 N N . ILE A 1 90 ? 7.092 -10.227 -15.350 1.00 93.44 90 ILE A N 1
ATOM 742 C CA . ILE A 1 90 ? 6.549 -9.864 -16.668 1.00 93.44 90 ILE A CA 1
ATOM 743 C C . ILE A 1 90 ? 7.405 -8.778 -17.326 1.00 93.44 90 ILE A C 1
ATOM 745 O O . ILE A 1 90 ? 7.765 -8.905 -18.497 1.00 93.44 90 ILE A O 1
ATOM 749 N N . GLU A 1 91 ? 7.756 -7.726 -16.588 1.00 88.44 91 GLU A N 1
ATOM 750 C CA . GLU A 1 91 ? 8.606 -6.637 -17.062 1.00 88.44 91 GLU A CA 1
ATOM 751 C C . GLU A 1 91 ? 9.959 -7.177 -17.535 1.00 88.44 91 GLU A C 1
ATOM 753 O O . GLU A 1 91 ? 10.405 -6.861 -18.642 1.00 88.44 91 GLU A O 1
ATOM 758 N N . HIS A 1 92 ? 10.590 -8.051 -16.747 1.00 84.94 92 HIS A N 1
ATOM 759 C CA . HIS A 1 92 ? 11.832 -8.710 -17.135 1.00 84.94 92 HIS A CA 1
ATOM 760 C C . HIS A 1 92 ? 11.663 -9.560 -18.407 1.00 84.94 92 HIS A C 1
ATOM 762 O O . HIS A 1 92 ? 12.472 -9.468 -19.339 1.00 84.94 92 HIS A O 1
ATOM 768 N N . GLY A 1 93 ? 10.588 -10.348 -18.492 1.00 88.69 93 GLY A N 1
ATOM 769 C CA . GLY A 1 93 ? 10.270 -11.165 -19.666 1.00 88.69 93 GLY A CA 1
ATOM 770 C C . GLY A 1 93 ? 10.062 -10.342 -20.943 1.00 88.69 93 GLY A C 1
ATOM 771 O O . GLY A 1 93 ? 10.538 -10.717 -22.015 1.00 88.69 93 GLY A O 1
ATOM 772 N N . ILE A 1 94 ? 9.397 -9.189 -20.848 1.00 90.19 94 ILE A N 1
ATOM 773 C CA . ILE A 1 94 ? 9.215 -8.275 -21.984 1.00 90.19 94 ILE A CA 1
ATOM 774 C C . ILE A 1 94 ? 10.553 -7.648 -22.383 1.00 90.19 94 ILE A C 1
ATOM 776 O O . ILE A 1 94 ? 10.895 -7.648 -23.566 1.00 90.19 94 ILE A O 1
ATOM 780 N N . LYS A 1 95 ? 11.344 -7.162 -21.417 1.00 80.25 95 LYS A N 1
ATOM 781 C CA . LYS A 1 95 ? 12.653 -6.537 -21.676 1.00 80.25 95 LYS A CA 1
ATOM 782 C C . LYS A 1 95 ? 13.613 -7.487 -22.392 1.00 80.25 95 LYS A C 1
ATOM 784 O O . LYS A 1 95 ? 14.269 -7.086 -23.353 1.00 80.25 95 LYS A O 1
ATOM 789 N N . THR A 1 96 ? 13.685 -8.742 -21.953 1.00 84.62 96 THR A N 1
ATOM 790 C CA . THR A 1 96 ? 14.551 -9.762 -22.569 1.00 84.62 96 THR A CA 1
ATOM 791 C C . THR A 1 96 ? 14.117 -10.091 -23.996 1.00 84.62 96 THR A C 1
ATOM 793 O O . THR A 1 96 ? 14.956 -10.069 -24.896 1.00 84.62 96 THR A O 1
ATOM 796 N N . LYS A 1 97 ? 12.815 -10.300 -24.238 1.00 86.88 97 LYS A N 1
ATOM 797 C CA . LYS A 1 97 ? 12.274 -10.523 -25.592 1.00 86.88 97 LYS A CA 1
ATOM 798 C C . LYS A 1 97 ? 12.513 -9.337 -26.522 1.00 86.88 97 LYS A C 1
ATOM 800 O O . LYS A 1 97 ? 12.880 -9.525 -27.678 1.00 86.88 97 LYS A O 1
ATOM 805 N N . LEU A 1 98 ? 12.330 -8.121 -26.016 1.00 83.81 98 LEU A N 1
ATOM 806 C CA . LEU A 1 98 ? 12.569 -6.899 -26.774 1.00 83.81 98 LEU A CA 1
ATOM 807 C C . LEU A 1 98 ? 14.048 -6.768 -27.158 1.00 83.81 98 LEU A C 1
ATOM 809 O O . LEU A 1 98 ? 14.366 -6.490 -28.312 1.00 83.81 98 LEU A O 1
ATOM 813 N N . MET A 1 99 ? 14.957 -7.031 -26.215 1.00 79.44 99 MET A N 1
ATOM 814 C CA . MET A 1 99 ? 16.395 -7.015 -26.480 1.00 79.44 99 MET A CA 1
ATOM 815 C C . MET A 1 99 ? 16.797 -8.075 -27.513 1.00 79.44 99 MET A C 1
ATOM 817 O O . MET A 1 99 ? 17.554 -7.767 -28.430 1.00 79.44 99 MET A O 1
ATOM 821 N N . ASP A 1 100 ? 16.269 -9.295 -27.402 1.00 82.50 100 ASP A N 1
ATOM 822 C CA . ASP A 1 100 ? 16.518 -10.369 -28.367 1.00 82.50 100 ASP A CA 1
ATOM 823 C C . ASP A 1 100 ? 16.051 -9.985 -29.782 1.00 82.50 100 ASP A C 1
ATOM 825 O O . ASP A 1 100 ? 16.804 -10.134 -30.747 1.00 82.50 100 ASP A O 1
ATOM 829 N N . ALA A 1 101 ? 14.855 -9.397 -29.901 1.00 83.56 101 ALA A N 1
ATOM 830 C CA . ALA A 1 101 ? 14.322 -8.914 -31.174 1.00 83.56 101 ALA A CA 1
ATOM 831 C C . ALA A 1 101 ? 15.216 -7.836 -31.813 1.00 83.56 101 ALA A C 1
ATOM 833 O O . ALA A 1 101 ? 15.448 -7.862 -33.023 1.00 83.56 101 ALA A O 1
ATOM 834 N N . TYR A 1 102 ? 15.759 -6.917 -31.009 1.00 76.56 102 TYR A N 1
ATOM 835 C CA . TYR A 1 102 ? 16.685 -5.896 -31.499 1.00 76.56 102 TYR A CA 1
ATOM 836 C C . TYR A 1 102 ? 18.039 -6.468 -31.912 1.00 76.56 102 TYR A C 1
ATOM 838 O O . TYR A 1 102 ? 18.553 -6.101 -32.964 1.00 76.56 102 TYR A O 1
ATOM 846 N N . VAL A 1 103 ? 18.613 -7.375 -31.118 1.00 76.44 103 VAL A N 1
ATOM 847 C CA . VAL A 1 103 ? 19.918 -7.986 -31.417 1.00 76.44 103 VAL A CA 1
ATOM 848 C C . VAL A 1 103 ? 19.857 -8.832 -32.689 1.00 76.44 103 VAL A C 1
ATOM 850 O O . VAL A 1 103 ? 20.792 -8.805 -33.487 1.00 76.44 103 VAL A O 1
ATOM 853 N N . LYS A 1 104 ? 18.760 -9.564 -32.902 1.00 80.31 104 LYS A N 1
ATOM 854 C CA . LYS A 1 104 ? 18.588 -10.426 -34.080 1.00 80.31 104 LYS A CA 1
ATOM 855 C C . LYS A 1 104 ? 18.263 -9.658 -35.360 1.00 80.31 104 LYS A C 1
ATOM 857 O O . LYS A 1 104 ? 18.434 -10.202 -36.449 1.00 80.31 104 LYS A O 1
ATOM 862 N N . ASN A 1 105 ? 17.814 -8.408 -35.263 1.00 81.06 105 ASN A N 1
ATOM 863 C CA . ASN A 1 105 ? 17.515 -7.593 -36.431 1.00 81.06 105 ASN A CA 1
ATOM 864 C C . ASN A 1 105 ? 18.721 -6.732 -36.826 1.00 81.06 105 ASN A C 1
ATOM 866 O O . ASN A 1 105 ? 18.887 -5.608 -36.355 1.00 81.06 105 ASN A O 1
ATOM 870 N N . SER A 1 106 ? 19.523 -7.232 -37.767 1.00 72.94 106 SER A N 1
ATOM 871 C CA . SER A 1 106 ? 20.716 -6.544 -38.285 1.00 72.94 106 SER A CA 1
ATOM 872 C C . SER A 1 106 ? 20.439 -5.188 -38.949 1.00 72.94 106 SER A C 1
ATOM 874 O O . SER A 1 106 ? 21.374 -4.423 -39.178 1.00 72.94 106 SER A O 1
ATOM 876 N N . LYS A 1 107 ? 19.171 -4.864 -39.244 1.00 80.44 107 LYS A N 1
ATOM 877 C CA . LYS A 1 107 ? 18.764 -3.565 -39.800 1.00 80.44 107 LYS A CA 1
ATOM 878 C C . LYS A 1 107 ? 18.515 -2.505 -38.725 1.00 80.44 107 LYS A C 1
ATOM 880 O O . LYS A 1 107 ? 18.419 -1.329 -39.067 1.00 80.44 107 LYS A O 1
ATOM 885 N N . ILE A 1 108 ? 18.391 -2.888 -37.451 1.00 74.50 108 ILE A N 1
ATOM 886 C CA . ILE A 1 108 ? 18.133 -1.940 -36.364 1.00 74.50 108 ILE A CA 1
ATOM 887 C C . ILE A 1 108 ? 19.453 -1.493 -35.738 1.00 74.50 108 ILE A C 1
ATOM 889 O O . ILE A 1 108 ? 20.194 -2.275 -35.147 1.00 74.50 108 ILE A O 1
ATOM 893 N N . ASN A 1 109 ? 19.723 -0.192 -35.817 1.00 75.56 109 ASN A N 1
ATOM 894 C CA . ASN A 1 109 ? 20.831 0.423 -35.105 1.00 75.56 109 ASN A CA 1
ATOM 895 C C . ASN A 1 109 ? 20.378 0.849 -33.697 1.00 75.56 109 ASN A C 1
ATOM 897 O O . ASN A 1 109 ? 19.539 1.733 -33.541 1.00 75.56 109 ASN A O 1
ATOM 901 N N . ALA A 1 110 ? 20.978 0.253 -32.665 1.00 66.56 110 ALA A N 1
ATOM 902 C CA . ALA A 1 110 ? 20.661 0.520 -31.261 1.00 66.56 110 ALA A CA 1
ATOM 903 C C . ALA A 1 110 ? 20.928 1.968 -30.793 1.00 66.56 110 ALA A C 1
ATOM 905 O O . ALA A 1 110 ? 20.486 2.335 -29.705 1.00 66.56 110 ALA A O 1
ATOM 906 N N . TYR A 1 111 ? 21.667 2.779 -31.554 1.00 71.38 111 TYR A N 1
ATOM 907 C CA . TYR A 1 111 ? 21.814 4.213 -31.277 1.00 71.38 111 TYR A CA 1
ATOM 908 C C . TYR A 1 111 ? 20.618 5.012 -31.802 1.00 71.38 111 TYR A C 1
ATOM 910 O O . TYR A 1 111 ? 20.111 5.869 -31.085 1.00 71.38 111 TYR A O 1
ATOM 918 N N . ASN A 1 112 ? 20.089 4.644 -32.974 1.00 80.06 112 ASN A N 1
ATOM 919 C CA . ASN A 1 112 ? 18.930 5.313 -33.565 1.00 80.06 112 ASN A CA 1
ATOM 920 C C . ASN A 1 112 ? 17.705 5.220 -32.651 1.00 80.06 112 ASN A C 1
ATOM 922 O O . ASN A 1 112 ? 16.953 6.174 -32.560 1.00 80.06 112 ASN A O 1
ATOM 926 N N . ILE A 1 113 ? 17.544 4.124 -31.900 1.00 79.00 113 ILE A N 1
ATOM 927 C CA . ILE A 1 113 ? 16.438 3.988 -30.939 1.00 79.00 113 ILE A CA 1
ATOM 928 C C . ILE A 1 113 ? 16.521 5.049 -29.828 1.00 79.00 113 ILE A C 1
ATOM 930 O O . ILE A 1 113 ? 15.499 5.551 -29.370 1.00 79.00 113 ILE A O 1
ATOM 934 N N . VAL A 1 114 ? 17.730 5.392 -29.371 1.00 78.06 114 VAL A N 1
ATOM 935 C CA . VAL A 1 114 ? 17.930 6.431 -28.347 1.00 78.06 114 VAL A CA 1
ATOM 936 C C . VAL A 1 114 ? 17.629 7.809 -28.932 1.00 78.06 114 VAL A C 1
ATOM 938 O O . VAL A 1 114 ? 16.978 8.621 -28.276 1.00 78.06 114 VAL A O 1
ATOM 941 N N . ASP A 1 115 ? 18.068 8.054 -30.167 1.00 82.94 115 ASP A N 1
ATOM 942 C CA . ASP A 1 115 ? 17.795 9.302 -30.879 1.00 82.94 115 ASP A CA 1
ATOM 943 C C . ASP A 1 115 ? 16.295 9.470 -31.161 1.00 82.94 115 ASP A C 1
ATOM 945 O O . ASP A 1 115 ? 15.735 10.540 -30.915 1.00 82.94 115 ASP A O 1
ATOM 949 N N . ASP A 1 116 ? 15.624 8.396 -31.580 1.00 85.56 116 ASP A N 1
ATOM 950 C CA . ASP A 1 116 ? 14.179 8.340 -31.776 1.00 85.56 116 ASP A CA 1
ATOM 951 C C . ASP A 1 116 ? 13.449 8.563 -30.448 1.00 85.56 116 ASP A C 1
ATOM 953 O O . ASP A 1 116 ? 12.554 9.401 -30.385 1.00 85.56 116 ASP A O 1
ATOM 957 N N . TYR A 1 117 ? 13.862 7.909 -29.356 1.00 85.50 117 TYR A N 1
ATOM 958 C CA . TYR A 1 117 ? 13.283 8.135 -28.026 1.00 85.50 117 TYR A CA 1
ATOM 959 C C . TYR A 1 117 ? 13.392 9.604 -27.602 1.00 85.50 117 TYR A C 1
ATOM 961 O O . TYR A 1 117 ? 12.398 10.211 -27.204 1.00 85.50 117 TYR A O 1
ATOM 969 N N . LYS A 1 118 ? 14.575 10.206 -27.762 1.00 87.50 118 LYS A N 1
ATOM 970 C CA . LYS A 1 118 ? 14.802 11.626 -27.477 1.00 87.50 118 LYS A CA 1
ATOM 971 C C . LYS A 1 118 ? 13.930 12.534 -28.346 1.00 87.50 118 LYS A C 1
ATOM 973 O O . LYS A 1 118 ? 13.463 13.559 -27.860 1.00 87.50 118 LYS A O 1
ATOM 978 N N . LYS A 1 119 ? 13.722 12.185 -29.618 1.00 91.12 119 LYS A N 1
ATOM 979 C CA . LYS A 1 119 ? 12.935 12.978 -30.571 1.00 91.12 119 LYS A CA 1
ATOM 980 C C . LYS A 1 119 ? 11.430 12.863 -30.326 1.00 91.12 119 LYS A C 1
ATOM 982 O O . LYS A 1 119 ? 10.738 13.876 -30.360 1.00 91.12 119 LYS A O 1
ATOM 987 N N . PHE A 1 120 ? 10.928 11.653 -30.092 1.00 92.88 120 PHE A N 1
ATOM 988 C CA . PHE A 1 120 ? 9.504 11.380 -29.895 1.00 92.88 120 PHE A CA 1
ATOM 989 C C . PHE A 1 120 ? 9.029 11.710 -28.478 1.00 92.88 120 PHE A C 1
ATOM 991 O O . PHE A 1 120 ? 7.879 12.110 -28.312 1.00 92.88 120 PHE A O 1
ATOM 998 N N . TYR A 1 121 ? 9.893 11.580 -27.463 1.00 90.75 121 TYR A N 1
ATOM 999 C CA . TYR A 1 121 ? 9.544 11.895 -26.077 1.00 90.75 121 TYR A CA 1
ATOM 1000 C C . TYR A 1 121 ? 10.673 12.615 -25.312 1.00 90.75 121 TYR A C 1
ATOM 1002 O O . TYR A 1 121 ? 11.289 12.049 -24.403 1.00 90.75 121 TYR A O 1
ATOM 1010 N N . PRO A 1 122 ? 10.930 13.901 -25.628 1.00 89.88 122 PRO A N 1
ATOM 1011 C CA . PRO A 1 122 ? 12.037 14.662 -25.043 1.00 89.88 122 PRO A CA 1
ATOM 1012 C C . PRO A 1 122 ? 11.975 14.777 -23.515 1.00 89.88 122 PRO A C 1
ATOM 1014 O O . PRO A 1 122 ? 12.993 14.624 -22.845 1.00 89.88 122 PRO A O 1
ATOM 1017 N N . GLN A 1 123 ? 10.780 14.999 -22.955 1.00 90.25 123 GLN A N 1
ATOM 1018 C CA . GLN A 1 123 ? 10.598 15.149 -21.506 1.00 90.25 123 GLN A CA 1
ATOM 1019 C C . GLN A 1 123 ? 10.956 13.865 -20.749 1.00 90.25 123 GLN A C 1
ATOM 1021 O O . GLN A 1 123 ? 11.665 13.919 -19.746 1.00 90.25 123 GLN A O 1
ATOM 1026 N N . GLY A 1 124 ? 10.516 12.702 -21.242 1.00 85.25 124 GLY A N 1
ATOM 1027 C CA . GLY A 1 124 ? 10.884 11.425 -20.631 1.00 85.25 124 GLY A CA 1
ATOM 1028 C C . GLY A 1 124 ? 12.365 11.128 -20.774 1.00 85.25 124 GLY A C 1
ATOM 1029 O O . GLY A 1 124 ? 12.986 10.671 -19.821 1.00 85.25 124 GLY A O 1
ATOM 1030 N N . TYR A 1 125 ? 12.960 11.447 -21.927 1.00 86.12 125 TYR A N 1
ATOM 1031 C CA . TYR A 1 125 ? 14.400 11.312 -22.110 1.00 86.12 125 TYR A CA 1
ATOM 1032 C C . TYR A 1 125 ? 15.180 12.127 -21.070 1.00 86.12 125 TYR A C 1
ATOM 1034 O O . TYR A 1 125 ? 16.088 11.598 -20.429 1.00 86.12 125 TYR A O 1
ATOM 1042 N N . GLU A 1 126 ? 14.814 13.390 -20.848 1.00 85.75 126 GLU A N 1
ATOM 1043 C CA . GLU A 1 126 ? 15.458 14.229 -19.833 1.00 85.75 126 GLU A 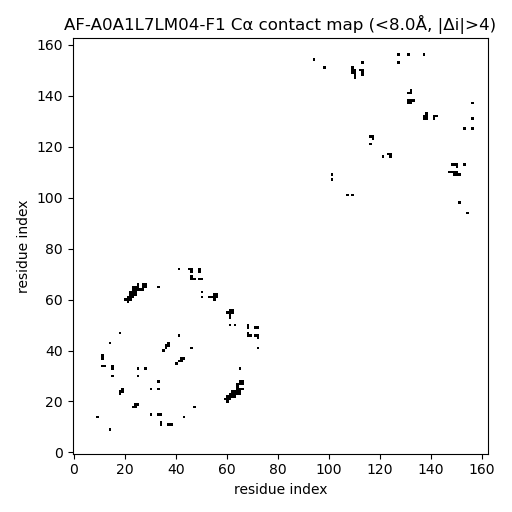CA 1
ATOM 1044 C C . GLU A 1 126 ? 15.307 13.658 -18.421 1.00 85.75 126 GLU A C 1
ATOM 1046 O O . GLU A 1 126 ? 16.291 13.612 -17.678 1.00 85.75 126 GLU A O 1
ATOM 1051 N N . GLN A 1 127 ? 14.120 13.158 -18.068 1.00 84.25 127 GLN A N 1
ATOM 1052 C CA . GLN A 1 127 ? 13.890 12.482 -16.788 1.00 84.25 127 GLN A CA 1
ATOM 1053 C C . GLN A 1 127 ? 14.777 11.242 -16.639 1.0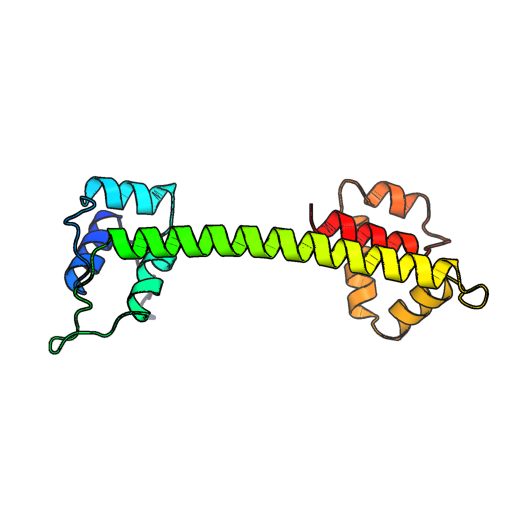0 84.25 127 GLN A C 1
ATOM 1055 O O . GLN A 1 127 ? 15.498 11.130 -15.650 1.00 84.25 127 GLN A O 1
ATOM 1060 N N . THR A 1 128 ? 14.818 10.363 -17.646 1.00 82.56 128 THR A N 1
ATOM 1061 C CA . THR A 1 128 ? 15.671 9.165 -17.639 1.00 82.56 128 THR A CA 1
ATOM 1062 C C . THR A 1 128 ? 17.146 9.526 -17.449 1.00 82.56 128 THR A C 1
ATOM 1064 O O . THR A 1 128 ? 17.852 8.903 -16.657 1.00 82.56 128 THR A O 1
ATOM 1067 N N . ILE A 1 129 ? 17.632 10.559 -18.144 1.00 82.56 129 ILE A N 1
ATOM 1068 C CA . ILE A 1 129 ? 19.021 11.017 -18.021 1.00 82.56 129 ILE A CA 1
ATOM 1069 C C . ILE A 1 129 ? 19.298 11.624 -16.640 1.00 82.56 129 ILE A C 1
ATOM 1071 O O . ILE A 1 129 ? 20.384 11.420 -16.093 1.00 82.56 129 ILE A O 1
ATOM 1075 N N . ASN A 1 130 ? 18.351 12.3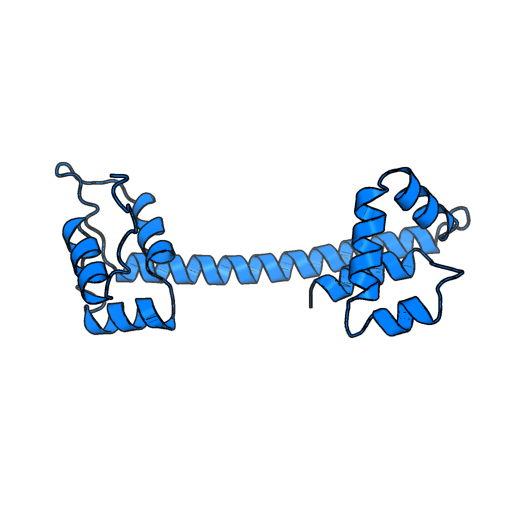59 -16.062 1.00 83.69 130 ASN A N 1
ATOM 1076 C CA . ASN A 1 130 ? 18.500 12.918 -14.719 1.00 83.69 130 ASN A CA 1
ATOM 1077 C C . ASN A 1 130 ? 18.520 11.821 -13.650 1.00 83.69 130 ASN A C 1
ATOM 1079 O O . ASN A 1 130 ? 19.398 11.840 -12.787 1.00 83.69 130 ASN A O 1
ATOM 1083 N N . ASN A 1 131 ? 17.646 10.820 -13.758 1.00 81.81 131 ASN A N 1
ATOM 1084 C CA . ASN A 1 131 ? 17.639 9.662 -12.865 1.00 81.81 131 ASN A CA 1
ATOM 1085 C C . ASN A 1 131 ? 18.971 8.906 -12.937 1.00 81.81 131 ASN A C 1
ATOM 1087 O O . ASN A 1 131 ? 19.610 8.662 -11.917 1.00 81.81 131 ASN A O 1
ATOM 1091 N N . LEU A 1 132 ? 19.460 8.637 -14.149 1.00 78.12 132 LEU A N 1
ATOM 1092 C CA . LEU A 1 132 ? 20.756 7.999 -14.398 1.00 78.12 132 LEU A CA 1
ATOM 1093 C C . LEU A 1 132 ? 21.936 8.717 -13.737 1.00 78.12 132 LEU A C 1
ATOM 1095 O O . LEU A 1 132 ? 22.817 8.067 -13.173 1.00 78.12 132 LEU A O 1
ATOM 1099 N N . LYS A 1 133 ? 21.976 10.050 -13.830 1.00 80.25 133 LYS A N 1
ATOM 1100 C CA . LYS A 1 133 ? 23.048 10.873 -13.250 1.00 80.25 133 LYS A CA 1
ATOM 1101 C C . LYS A 1 133 ? 23.039 10.845 -11.728 1.00 80.25 133 LYS A C 1
ATOM 1103 O O . LYS A 1 133 ? 24.109 10.851 -11.128 1.00 80.25 133 LYS A O 1
ATOM 1108 N N . ASN A 1 134 ? 21.850 10.838 -11.135 1.00 80.56 134 ASN A N 1
ATOM 1109 C CA . ASN A 1 134 ? 21.669 10.974 -9.693 1.00 80.56 134 ASN A CA 1
ATOM 1110 C C . ASN A 1 134 ? 21.636 9.622 -8.969 1.00 80.56 134 ASN A C 1
ATOM 1112 O O . ASN A 1 134 ? 21.677 9.579 -7.743 1.00 80.56 134 ASN A O 1
ATOM 1116 N N . HIS A 1 135 ? 21.581 8.516 -9.712 1.00 78.69 135 HIS A N 1
ATOM 1117 C CA . HIS A 1 135 ? 21.506 7.185 -9.133 1.00 78.69 135 HIS A CA 1
ATOM 1118 C C . HIS A 1 135 ? 22.886 6.686 -8.647 1.00 78.69 135 HIS A C 1
ATOM 1120 O O . HIS A 1 135 ? 23.846 6.693 -9.434 1.00 78.69 135 HIS A O 1
ATOM 1126 N N . PRO A 1 136 ? 23.000 6.170 -7.403 1.00 73.69 136 PRO A N 1
ATOM 1127 C CA . PRO A 1 136 ? 24.275 5.784 -6.786 1.00 73.69 136 PRO A CA 1
ATOM 1128 C C . PRO A 1 136 ? 25.120 4.822 -7.629 1.00 73.69 136 PRO A C 1
ATOM 1130 O O . PRO A 1 136 ? 26.326 4.997 -7.752 1.00 73.69 136 PRO A O 1
ATOM 1133 N N . TYR A 1 137 ? 24.477 3.845 -8.273 1.00 67.88 137 TYR A N 1
ATOM 1134 C CA . TYR A 1 137 ? 25.162 2.803 -9.049 1.00 67.88 137 TYR A CA 1
ATOM 1135 C C . TYR A 1 137 ? 25.304 3.110 -10.546 1.00 67.88 137 TYR A C 1
ATOM 1137 O O . TYR A 1 137 ? 26.052 2.433 -11.250 1.00 67.88 137 TYR A O 1
ATOM 1145 N N . LEU A 1 138 ? 24.568 4.097 -11.068 1.00 69.56 138 LEU A N 1
ATOM 1146 C CA . LEU A 1 138 ? 24.492 4.348 -12.516 1.00 69.56 138 LEU A CA 1
ATOM 1147 C C . LEU A 1 138 ? 25.195 5.633 -12.943 1.00 69.56 138 LEU A C 1
ATOM 1149 O O . LEU A 1 138 ? 25.573 5.753 -14.111 1.00 69.56 138 LEU A O 1
ATOM 1153 N N . SER A 1 139 ? 25.446 6.537 -11.999 1.00 73.19 139 SER A N 1
ATOM 1154 C CA . SER A 1 139 ? 26.162 7.793 -12.217 1.00 73.19 139 SER A CA 1
ATOM 1155 C C . SER A 1 139 ? 27.566 7.572 -12.799 1.00 73.19 139 SER A C 1
ATOM 1157 O O . SER A 1 139 ? 27.962 8.242 -13.756 1.00 73.19 139 SER A O 1
ATOM 1159 N N . GLU A 1 140 ? 28.294 6.569 -12.297 1.00 73.62 140 GLU A N 1
ATOM 1160 C CA . GLU A 1 140 ? 29.626 6.193 -12.782 1.00 73.62 140 GLU A CA 1
ATOM 1161 C C . GLU A 1 140 ? 29.584 5.580 -14.194 1.00 73.62 140 GLU A C 1
ATOM 1163 O O . GLU A 1 140 ? 30.447 5.826 -15.041 1.00 73.62 140 GLU A O 1
ATOM 1168 N N . MET A 1 141 ? 28.545 4.797 -14.493 1.00 67.31 141 MET A N 1
ATOM 1169 C CA . MET A 1 141 ? 28.351 4.229 -15.827 1.00 67.31 141 MET A CA 1
ATOM 1170 C C . MET A 1 141 ? 28.009 5.322 -16.850 1.00 67.31 141 MET A C 1
ATOM 1172 O O . MET A 1 141 ? 28.531 5.301 -17.969 1.00 67.31 141 MET A O 1
ATOM 1176 N N . TYR A 1 142 ? 27.169 6.286 -16.459 1.00 70.12 142 TYR A N 1
ATOM 1177 C CA . TYR A 1 142 ? 26.820 7.448 -17.272 1.00 70.12 142 TYR A CA 1
ATOM 1178 C C . TYR A 1 142 ? 28.053 8.312 -17.569 1.00 70.12 142 TYR A C 1
ATOM 1180 O O . TYR A 1 142 ? 28.303 8.668 -18.724 1.00 70.12 142 TYR A O 1
ATOM 1188 N N . SER A 1 143 ? 28.867 8.617 -16.553 1.00 70.69 143 SER A N 1
ATOM 1189 C CA . SER A 1 143 ? 30.036 9.490 -16.702 1.00 70.69 143 SER A CA 1
ATOM 1190 C C . SER A 1 143 ? 31.111 8.907 -17.628 1.00 70.69 143 SER A C 1
ATOM 1192 O O . SER A 1 143 ? 31.673 9.654 -18.431 1.00 70.69 143 SER A O 1
ATOM 1194 N N . LYS A 1 144 ? 31.325 7.584 -17.614 1.00 71.44 144 LYS A N 1
ATOM 1195 C CA . LYS A 1 144 ? 32.298 6.888 -18.482 1.00 71.44 144 LYS A CA 1
ATOM 1196 C C . LYS A 1 144 ? 31.889 6.785 -19.957 1.00 71.44 144 LYS A C 1
ATOM 1198 O O . LYS A 1 144 ? 32.734 6.479 -20.794 1.00 71.44 144 LYS A O 1
ATOM 1203 N N . ARG A 1 145 ? 30.608 6.976 -20.305 1.00 66.06 145 ARG A N 1
ATOM 1204 C CA . ARG A 1 145 ? 30.075 6.655 -21.652 1.00 66.06 145 ARG A CA 1
ATOM 1205 C C . ARG A 1 145 ? 29.226 7.767 -22.279 1.00 66.06 145 ARG A C 1
ATOM 1207 O O . ARG A 1 145 ? 28.442 7.497 -23.189 1.00 66.06 145 ARG A O 1
ATOM 1214 N N . LYS A 1 146 ? 29.427 9.019 -21.846 1.00 60.62 146 LYS A N 1
ATOM 1215 C CA . LYS A 1 146 ? 28.675 10.223 -22.269 1.00 60.62 146 LYS A CA 1
ATOM 1216 C C . LYS A 1 146 ? 28.502 10.399 -23.785 1.00 60.62 146 LYS A C 1
ATOM 1218 O O . LYS A 1 146 ? 27.512 10.978 -24.210 1.00 60.62 146 LYS A O 1
ATOM 1223 N N . THR A 1 147 ? 29.446 9.930 -24.598 1.00 55.03 147 THR A N 1
ATOM 1224 C CA . THR A 1 147 ? 29.483 10.166 -26.052 1.00 55.03 147 THR A CA 1
ATOM 1225 C C . THR A 1 147 ? 28.852 9.060 -26.904 1.00 55.03 147 THR A C 1
ATOM 1227 O O . THR A 1 147 ? 28.645 9.274 -28.093 1.00 55.03 147 THR A O 1
ATOM 1230 N N . LYS A 1 148 ? 28.533 7.882 -26.341 1.00 57.06 148 LYS A N 1
ATOM 1231 C CA . LYS A 1 148 ? 27.923 6.750 -27.074 1.00 57.06 148 LYS A CA 1
ATOM 1232 C C . LYS A 1 148 ? 26.899 6.023 -26.201 1.00 57.06 148 LYS A C 1
ATOM 1234 O O . LYS A 1 148 ? 27.136 4.906 -25.732 1.00 57.06 148 LYS A O 1
ATOM 1239 N N . PHE A 1 149 ? 25.750 6.660 -25.992 1.00 59.94 149 PHE A N 1
ATOM 1240 C CA . PHE A 1 149 ? 24.641 6.083 -25.239 1.00 59.94 149 PHE A CA 1
ATOM 1241 C C . PHE A 1 149 ? 23.877 5.072 -26.111 1.00 59.94 149 PHE A C 1
ATOM 1243 O O . PHE A 1 149 ? 23.254 5.435 -27.100 1.00 59.94 149 PHE A O 1
ATOM 1250 N N . ARG A 1 150 ? 23.982 3.779 -25.789 1.00 62.31 150 ARG A N 1
ATOM 1251 C CA . ARG A 1 150 ? 23.265 2.677 -26.463 1.00 62.31 150 ARG A CA 1
ATOM 1252 C C . ARG A 1 150 ? 21.932 2.364 -25.785 1.00 62.31 150 ARG A C 1
ATOM 1254 O O . ARG A 1 150 ? 21.833 2.439 -24.563 1.00 62.31 150 ARG A O 1
ATOM 1261 N N . TYR A 1 151 ? 20.977 1.852 -26.561 1.00 60.50 151 TYR A N 1
ATOM 1262 C CA . TYR A 1 151 ? 19.676 1.359 -26.086 1.00 60.50 151 TYR A CA 1
ATOM 1263 C C . TYR A 1 151 ? 19.743 0.393 -24.882 1.00 60.50 151 TYR A C 1
ATOM 1265 O O . TYR A 1 151 ? 18.926 0.477 -23.969 1.00 60.50 151 TYR A O 1
ATOM 1273 N N . GLY A 1 152 ? 20.770 -0.463 -24.802 1.00 59.12 152 GLY A N 1
ATOM 1274 C CA . GLY A 1 152 ? 20.969 -1.358 -23.653 1.00 59.12 152 GLY A CA 1
ATOM 1275 C C . GLY A 1 152 ? 21.145 -0.639 -22.304 1.00 59.12 152 GLY A C 1
ATOM 1276 O O . GLY A 1 152 ? 20.878 -1.231 -21.264 1.00 59.12 152 GLY A O 1
ATOM 1277 N N . TYR A 1 153 ? 21.551 0.637 -22.297 1.00 64.75 153 TYR A N 1
ATOM 1278 C CA . TYR A 1 153 ? 21.665 1.441 -21.076 1.00 64.75 153 TYR A CA 1
ATOM 1279 C C . TYR A 1 153 ? 20.341 2.072 -20.645 1.00 64.75 153 TYR A C 1
ATOM 1281 O O . TYR A 1 153 ? 20.131 2.188 -19.444 1.00 64.75 153 TYR A O 1
ATOM 1289 N N . LEU A 1 154 ? 19.446 2.403 -21.588 1.00 63.16 154 LEU A N 1
ATOM 1290 C CA . LEU A 1 154 ? 18.059 2.783 -21.274 1.00 63.16 154 LEU A CA 1
ATOM 1291 C C . LEU A 1 154 ? 17.335 1.614 -20.603 1.00 63.16 154 LEU A C 1
ATOM 1293 O O . LEU A 1 154 ? 16.698 1.772 -19.570 1.00 63.16 154 LEU A O 1
ATOM 1297 N N . LEU A 1 155 ? 17.492 0.403 -21.141 1.00 59.91 155 LEU A N 1
ATOM 1298 C CA . LEU A 1 155 ? 16.913 -0.793 -20.527 1.00 59.91 155 LEU A CA 1
ATOM 1299 C C . LEU A 1 155 ? 17.505 -1.079 -19.142 1.00 59.91 155 LEU A C 1
ATOM 1301 O O . LEU A 1 155 ? 16.773 -1.472 -18.240 1.00 59.91 155 LEU A O 1
ATOM 1305 N N . LYS A 1 156 ? 18.814 -0.864 -18.951 1.00 58.84 156 LYS A N 1
ATOM 1306 C CA . LYS A 1 156 ? 19.486 -1.102 -17.666 1.00 58.84 156 LYS A CA 1
ATOM 1307 C C . LYS A 1 156 ? 19.176 -0.034 -16.612 1.00 58.84 156 LYS A C 1
ATOM 1309 O O . LYS A 1 156 ? 19.099 -0.380 -15.438 1.00 58.84 156 LYS A O 1
ATOM 1314 N N . SER A 1 157 ? 18.950 1.222 -17.006 1.00 57.38 157 SER A N 1
ATOM 1315 C CA . SER A 1 157 ? 18.450 2.258 -16.093 1.00 57.38 157 SER A CA 1
ATOM 1316 C C . SER A 1 157 ? 17.035 1.946 -15.624 1.00 57.38 157 SER A C 1
ATOM 1318 O O . SER A 1 157 ? 16.783 1.973 -14.430 1.00 57.38 157 SER A O 1
ATOM 1320 N N . LEU A 1 158 ? 16.168 1.497 -16.535 1.00 55.66 158 LEU A N 1
ATOM 1321 C CA . LEU A 1 158 ? 14.818 1.027 -16.207 1.00 55.66 158 LEU A CA 1
ATOM 1322 C C . LEU A 1 158 ? 14.807 -0.253 -15.348 1.00 55.66 158 LEU A C 1
ATOM 1324 O O . LEU A 1 158 ? 13.769 -0.623 -14.821 1.00 55.66 158 LEU A O 1
ATOM 1328 N N . ILE A 1 159 ? 15.908 -1.012 -15.268 1.00 51.88 159 ILE A N 1
ATOM 1329 C CA . ILE A 1 159 ? 16.019 -2.197 -14.391 1.00 51.88 159 ILE A CA 1
ATOM 1330 C C . ILE A 1 159 ? 16.362 -1.788 -12.957 1.00 51.88 159 ILE A C 1
ATOM 1332 O O . ILE A 1 159 ? 15.851 -2.392 -12.025 1.00 51.88 159 ILE A O 1
ATOM 1336 N N . LEU A 1 160 ? 17.227 -0.792 -12.779 1.00 48.94 160 LEU A N 1
ATOM 1337 C CA . LEU A 1 160 ? 17.735 -0.389 -11.465 1.00 48.94 160 LEU A CA 1
ATOM 1338 C C . LEU A 1 160 ? 16.896 0.707 -10.800 1.00 48.94 160 LEU A C 1
ATOM 1340 O O . LEU A 1 160 ? 17.075 0.948 -9.621 1.00 48.94 160 LEU A O 1
ATOM 1344 N N . GLU A 1 161 ? 15.963 1.338 -11.516 1.00 50.12 161 GLU A N 1
ATOM 1345 C CA . GLU A 1 161 ? 14.957 2.220 -10.901 1.00 50.12 161 GLU A CA 1
ATOM 1346 C C . GLU A 1 161 ? 13.938 1.456 -10.027 1.00 50.12 161 GLU A C 1
ATOM 1348 O O . GLU A 1 161 ? 13.241 2.075 -9.229 1.00 50.12 161 GLU A O 1
ATOM 1353 N N . ASN A 1 162 ? 13.873 0.122 -10.149 1.00 44.16 162 ASN A N 1
ATOM 1354 C CA . ASN A 1 162 ? 12.920 -0.740 -9.439 1.00 44.16 162 ASN A CA 1
ATOM 1355 C C . ASN A 1 162 ? 13.541 -1.556 -8.281 1.00 44.16 162 ASN A C 1
ATOM 1357 O O . ASN A 1 162 ? 12.861 -2.434 -7.745 1.00 44.16 162 ASN A O 1
ATOM 1361 N N . TYR A 1 163 ? 14.799 -1.287 -7.898 1.00 41.22 163 TYR A N 1
ATOM 1362 C CA . TYR A 1 163 ? 15.497 -1.941 -6.777 1.00 41.22 163 TYR A CA 1
ATOM 1363 C C . TYR A 1 163 ? 16.199 -0.938 -5.863 1.00 41.22 163 TYR A C 1
ATOM 1365 O O . TYR A 1 163 ? 16.849 -0.013 -6.394 1.00 41.22 163 TYR A O 1
#

Solvent-accessible surface area (backbone atoms only — not comparable to full-atom values): 9434 Å² total; per-residue (Å²): 132,81,78,81,80,74,78,72,86,72,51,62,66,60,51,51,51,56,37,44,76,45,28,35,40,51,85,91,40,44,66,68,60,46,41,50,40,36,74,75,75,46,52,58,72,64,37,58,54,54,56,74,81,50,68,58,48,100,85,68,26,47,76,42,53,46,53,59,31,51,50,52,51,50,48,56,49,52,52,51,54,51,51,50,53,52,49,52,54,51,52,51,52,51,54,52,53,52,50,50,56,48,70,72,34,86,87,59,56,53,48,55,56,43,54,46,43,41,71,78,38,48,69,60,42,53,50,54,54,50,52,35,58,73,33,90,83,38,24,64,60,46,68,79,39,75,90,67,67,45,42,72,54,60,57,50,49,67,56,53,77,78,108

Sequence (163 aa):
MRQDNSKELLSYNKLIEKMDDIGIFFKEVDESTAKSILAEKNYYYKIASFRKLFPKNSVGKYNIEFALLYDLSSIDMQVRYLLLKMCLDIEHGIKTKLMDAYVKNSKINAYNIVDDYKKFYPQGYEQTINNLKNHPYLSEMYSKRKTKFRYGYLLKSLILENY

Organism: NCBI:txid1111760

Mean predicted aligned error: 9.92 Å

Foldseek 3Di:
DPPPPPPDDDQLVSLVVVCVVQQADQPPPHSVNVSCCCVPPNPSVQLVVCLVVADADPVRHSNHYSVVSSVVSVVVVVVVVVVLVVCLVVLVVVLVVVVVVQVPDPVDDQQVVLVVCCVVPVPVNVVLLVLQCPPPPRVVVCVVQVPGDGNVSSSVSVNVVSD

Secondary structure (DSSP, 8-state):
-------PPPPHHHHHHHHHHTTEE-SSS-HHHHHHHHHHT--HHHHHHGGGGS---TTS---EEHHHHHHHHHHHHHHHHHHHHHHHHHHHHHHHHHHHHHHH-TT--TTHHHHHHHHH-HHHHHHHHHHHHHSTTTHHHHHHTTT---HHHHHHHHHHTT-